Protein AF-A0A9X7P5N0-F1 (afdb_monomer_lite)

Secondary structure (DSSP, 8-state):
-HHHHHHHHHHHHHHHHHHH---HHHHHHHHHHHHHHHHHHHT-----------------

Foldseek 3Di:
DVLVVVLVVLVVVLVVLVVPPPDPVVSVVSNVVSVVVSCVSVVNPPPPPPPPPPDDDDDD

Sequence (60 aa):
MLRQKLIALLKECCWLLEKTVEGPRELRQMQEQVARKIAELEGGKQVQANFEVSEGKKVA

pLDDT: mean 80.67, std 20.6, range [41.41, 96.56]

Organism: NCBI:txid1266720

Structure (mmCIF, N/CA/C/O backbone):
data_AF-A0A9X7P5N0-F1
#
_entry.id   AF-A0A9X7P5N0-F1
#
loop_
_atom_site.group_PDB
_atom_site.id
_atom_site.type_symbol
_atom_site.label_atom_id
_atom_site.label_alt_id
_atom_site.label_comp_id
_atom_site.label_asym_id
_atom_site.label_entity_id
_atom_site.label_seq_id
_atom_site.pdbx_PDB_ins_code
_atom_site.Cartn_x
_atom_site.Cartn_y
_atom_site.Cartn_z
_atom_site.occupancy
_atom_site.B_iso_or_equiv
_atom_site.auth_seq_id
_atom_site.auth_comp_id
_atom_site.auth_asym_id
_atom_site.auth_atom_id
_atom_site.pdbx_PDB_model_num
ATOM 1 N N . MET A 1 1 ? -11.929 9.844 15.066 1.00 77.19 1 MET A N 1
ATOM 2 C CA . MET A 1 1 ? -12.152 10.365 13.695 1.00 77.19 1 MET A CA 1
ATOM 3 C C . MET A 1 1 ? -10.885 10.394 12.839 1.00 77.19 1 MET A C 1
ATOM 5 O O . MET A 1 1 ? -10.932 9.874 11.736 1.00 77.19 1 MET A O 1
ATOM 9 N N . LEU A 1 2 ? -9.761 10.945 13.319 1.00 89.62 2 LEU A N 1
ATOM 10 C CA . LEU A 1 2 ? -8.518 11.066 12.532 1.00 89.62 2 LEU A CA 1
ATOM 11 C C . LEU A 1 2 ? -8.003 9.730 11.961 1.00 89.62 2 LEU A C 1
ATOM 13 O O . LEU A 1 2 ? -7.697 9.644 10.780 1.00 89.62 2 LEU A O 1
ATOM 17 N N . ARG A 1 3 ? -8.002 8.671 12.780 1.00 89.44 3 ARG A N 1
ATOM 18 C CA . ARG A 1 3 ? -7.614 7.304 12.390 1.00 89.44 3 ARG A CA 1
ATOM 19 C C . ARG A 1 3 ? -8.376 6.781 11.165 1.00 89.44 3 ARG A C 1
ATOM 21 O O . ARG A 1 3 ? -7.768 6.256 10.246 1.00 89.44 3 ARG A O 1
ATOM 28 N N . GLN A 1 4 ? -9.693 6.983 11.132 1.00 91.31 4 GLN A N 1
ATOM 29 C CA . GLN A 1 4 ? -10.540 6.547 10.016 1.00 91.31 4 GLN A CA 1
ATOM 30 C C . GLN A 1 4 ? -10.286 7.370 8.745 1.00 91.31 4 GLN A C 1
ATOM 32 O O . GLN A 1 4 ? -10.253 6.816 7.652 1.00 91.31 4 GLN A O 1
ATOM 37 N N . LYS A 1 5 ? -10.022 8.677 8.888 1.00 94.19 5 LYS A N 1
ATOM 38 C CA . LYS A 1 5 ? -9.613 9.533 7.761 1.00 94.19 5 LYS A CA 1
ATOM 39 C C . LYS A 1 5 ? -8.265 9.100 7.174 1.00 94.19 5 LYS A C 1
ATOM 41 O O . LYS A 1 5 ? -8.116 9.068 5.961 1.00 94.19 5 LYS A O 1
ATOM 46 N N . LEU A 1 6 ? -7.309 8.723 8.024 1.00 93.62 6 LEU A N 1
ATOM 47 C CA . LEU A 1 6 ? -6.005 8.224 7.583 1.00 93.62 6 LEU A CA 1
ATOM 48 C C . LEU A 1 6 ? -6.121 6.884 6.843 1.00 93.62 6 LEU A C 1
ATOM 50 O O . LEU A 1 6 ? -5.494 6.706 5.805 1.00 93.62 6 LEU A O 1
ATOM 54 N N . ILE A 1 7 ? -6.955 5.965 7.340 1.00 94.12 7 ILE A N 1
ATOM 55 C CA . ILE A 1 7 ? -7.233 4.691 6.659 1.00 94.12 7 ILE A CA 1
ATOM 56 C C . ILE A 1 7 ? -7.863 4.932 5.281 1.00 94.12 7 ILE A C 1
ATOM 58 O O . ILE A 1 7 ? -7.476 4.278 4.317 1.00 94.12 7 ILE A O 1
ATOM 62 N N . ALA A 1 8 ? -8.804 5.875 5.170 1.00 94.69 8 ALA A N 1
ATOM 63 C CA . ALA A 1 8 ? -9.415 6.227 3.890 1.00 94.69 8 ALA A CA 1
ATOM 64 C C . ALA A 1 8 ? -8.375 6.747 2.880 1.00 94.69 8 ALA A C 1
ATOM 66 O O . ALA A 1 8 ? -8.309 6.235 1.766 1.00 94.69 8 ALA A O 1
ATOM 67 N N . LEU A 1 9 ? -7.497 7.666 3.300 1.00 95.88 9 LEU A N 1
ATOM 68 C CA . LEU A 1 9 ? -6.413 8.181 2.453 1.00 95.88 9 LEU A CA 1
ATOM 69 C C . LEU A 1 9 ? -5.452 7.075 1.994 1.00 95.88 9 LEU A C 1
ATOM 71 O O . LEU A 1 9 ? -5.077 7.021 0.828 1.00 95.88 9 LEU A O 1
ATOM 75 N N . LEU A 1 10 ? -5.082 6.151 2.886 1.00 95.00 10 LEU A N 1
ATOM 76 C CA . LEU A 1 10 ? -4.221 5.019 2.527 1.00 95.00 10 LEU A CA 1
ATOM 77 C C . LEU A 1 10 ? -4.878 4.088 1.499 1.00 95.00 10 LEU A C 1
ATOM 79 O O . LEU A 1 10 ? -4.190 3.567 0.626 1.00 95.00 10 LEU A O 1
ATOM 83 N N . LYS A 1 11 ? -6.201 3.899 1.556 1.00 93.00 11 LYS A N 1
ATOM 84 C CA . LYS A 1 11 ? -6.933 3.120 0.544 1.00 93.00 11 LYS A CA 1
ATOM 85 C C . LYS A 1 11 ? -6.910 3.802 -0.827 1.00 93.00 11 LYS A C 1
ATOM 87 O O . LYS A 1 11 ? -6.747 3.115 -1.832 1.00 93.00 11 LYS A O 1
ATOM 92 N N . GLU A 1 12 ? -6.998 5.131 -0.877 1.00 95.25 12 GLU A N 1
ATOM 93 C CA . GLU A 1 12 ? -6.856 5.901 -2.123 1.00 95.25 12 GLU A CA 1
ATOM 94 C C . GLU A 1 12 ? -5.438 5.801 -2.712 1.00 95.25 12 GLU A C 1
ATOM 96 O O . GLU A 1 12 ? -5.278 5.739 -3.934 1.00 95.25 12 GLU A O 1
ATOM 101 N N . CYS A 1 13 ? -4.403 5.696 -1.869 1.00 94.12 13 CYS A N 1
ATOM 102 C CA . CYS A 1 13 ? -3.027 5.508 -2.334 1.00 94.12 13 CYS A CA 1
ATOM 103 C C . CYS A 1 13 ? -2.852 4.242 -3.183 1.00 94.12 13 CYS A C 1
ATOM 105 O O . CYS A 1 13 ? -2.083 4.281 -4.138 1.00 94.12 13 CYS A O 1
ATOM 107 N N . CYS A 1 14 ? -3.564 3.145 -2.901 1.00 90.44 14 CYS A N 1
ATOM 108 C CA . CYS A 1 14 ? -3.465 1.925 -3.713 1.00 90.44 14 CYS A CA 1
ATOM 109 C C . CYS A 1 14 ? -3.819 2.172 -5.184 1.00 90.44 14 CYS A C 1
ATOM 111 O O . CYS A 1 14 ? -3.116 1.686 -6.067 1.00 90.44 14 CYS A O 1
ATOM 113 N N . TRP A 1 15 ? -4.858 2.970 -5.444 1.00 92.50 15 TRP A N 1
ATOM 114 C CA . TRP A 1 15 ? -5.247 3.342 -6.804 1.00 92.50 15 TRP A CA 1
ATOM 115 C C . TRP A 1 15 ? -4.205 4.251 -7.465 1.00 92.50 15 TRP A C 1
ATOM 117 O O . TRP A 1 15 ? -3.876 4.071 -8.635 1.00 92.50 15 TRP A O 1
ATOM 127 N N . LEU A 1 16 ? -3.634 5.200 -6.717 1.00 95.44 16 LEU A N 1
ATOM 128 C CA . LEU A 1 16 ? -2.562 6.060 -7.228 1.00 95.44 16 LEU A CA 1
ATOM 129 C C . LEU A 1 16 ? -1.316 5.254 -7.612 1.00 95.44 16 LEU A C 1
ATOM 131 O O . LEU A 1 16 ? -0.711 5.530 -8.648 1.00 95.44 16 LEU A O 1
ATOM 135 N N . LEU A 1 17 ? -0.953 4.240 -6.822 1.00 95.50 17 LEU A N 1
ATOM 136 C CA 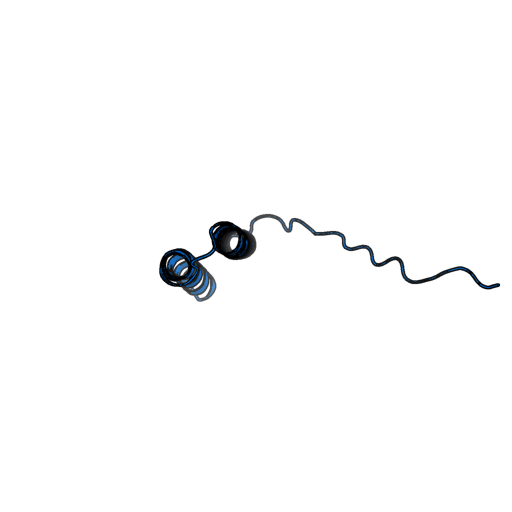. LEU A 1 17 ? 0.173 3.354 -7.123 1.00 95.50 17 LEU A CA 1
ATOM 137 C C . LEU A 1 17 ? -0.030 2.627 -8.457 1.00 95.50 17 LEU A C 1
ATOM 139 O O . LEU A 1 17 ? 0.884 2.604 -9.272 1.00 95.50 17 LEU A O 1
ATOM 143 N N . GLU A 1 18 ? -1.237 2.131 -8.739 1.00 93.88 18 GLU A N 1
ATOM 144 C CA . GLU A 1 18 ? -1.561 1.484 -10.023 1.00 93.88 18 GLU A CA 1
ATOM 145 C C . GLU A 1 18 ? -1.424 2.416 -11.237 1.00 93.88 18 GLU A C 1
ATOM 147 O O . GLU A 1 18 ? -1.254 1.944 -12.359 1.00 93.88 18 GLU A O 1
ATOM 152 N N . LYS A 1 19 ? -1.528 3.736 -11.040 1.00 94.56 19 LYS A N 1
ATOM 153 C CA . LYS A 1 19 ? -1.403 4.737 -12.113 1.00 94.56 19 LYS A CA 1
ATOM 154 C C . LYS A 1 19 ? 0.005 5.283 -12.293 1.00 94.56 19 LYS A C 1
ATOM 156 O O . LYS A 1 19 ? 0.287 5.859 -13.338 1.00 94.56 19 LYS A O 1
ATOM 161 N N . THR A 1 20 ? 0.851 5.156 -11.278 1.00 95.81 20 THR A N 1
ATOM 162 C CA . THR A 1 20 ? 2.152 5.838 -11.217 1.00 95.81 20 THR A CA 1
ATOM 163 C C . THR A 1 20 ? 3.335 4.883 -11.200 1.00 95.81 20 THR A C 1
ATOM 165 O O . THR A 1 20 ? 4.436 5.285 -11.563 1.00 95.81 20 THR A O 1
ATOM 168 N N . VAL A 1 21 ? 3.126 3.627 -10.803 1.00 95.12 21 VAL A N 1
ATOM 169 C CA . VAL A 1 21 ? 4.176 2.615 -10.729 1.00 95.12 21 VAL A CA 1
ATOM 170 C C . VAL A 1 21 ? 4.056 1.679 -11.924 1.00 95.12 21 VAL A C 1
ATOM 172 O O . VAL A 1 21 ? 3.114 0.901 -12.034 1.00 95.12 21 VAL A O 1
ATOM 175 N N . GLU A 1 22 ? 5.038 1.745 -12.818 1.00 93.50 22 GLU A N 1
ATOM 176 C CA . GLU A 1 22 ? 5.079 0.929 -14.038 1.00 93.50 22 GLU A CA 1
ATOM 177 C C . GLU A 1 22 ? 5.548 -0.510 -13.762 1.00 93.50 22 GLU A C 1
ATOM 179 O O . GLU A 1 22 ? 5.167 -1.453 -14.457 1.00 93.50 22 GLU A O 1
ATOM 184 N N . GLY A 1 23 ? 6.378 -0.686 -12.730 1.00 95.12 23 GLY A N 1
ATOM 185 C CA . GLY A 1 23 ? 6.970 -1.967 -12.362 1.00 95.12 23 GLY A CA 1
ATOM 186 C C . GLY A 1 23 ? 5.998 -2.852 -11.573 1.00 95.12 23 GLY A C 1
ATOM 187 O O . GLY A 1 23 ? 5.583 -2.470 -10.477 1.00 95.12 23 GLY A O 1
ATOM 188 N N . PRO A 1 24 ? 5.646 -4.064 -12.049 1.00 92.44 24 PRO A N 1
ATOM 189 C CA . PRO A 1 24 ? 4.679 -4.922 -11.360 1.00 92.44 24 PRO A CA 1
ATOM 190 C C . PRO A 1 24 ? 5.186 -5.415 -9.997 1.00 92.44 24 PRO A C 1
ATOM 192 O O . PRO A 1 24 ? 4.392 -5.685 -9.092 1.00 92.44 24 PRO A O 1
ATOM 195 N N . ARG A 1 25 ? 6.508 -5.537 -9.831 1.00 95.56 25 ARG A N 1
ATOM 196 C CA . ARG A 1 25 ? 7.130 -5.950 -8.569 1.00 95.56 25 ARG A CA 1
ATOM 197 C C . ARG A 1 25 ? 7.100 -4.814 -7.551 1.00 95.56 25 ARG A C 1
ATOM 199 O O . ARG A 1 25 ? 6.698 -5.031 -6.411 1.00 95.56 25 ARG A O 1
ATOM 206 N N . GLU A 1 26 ? 7.497 -3.625 -7.9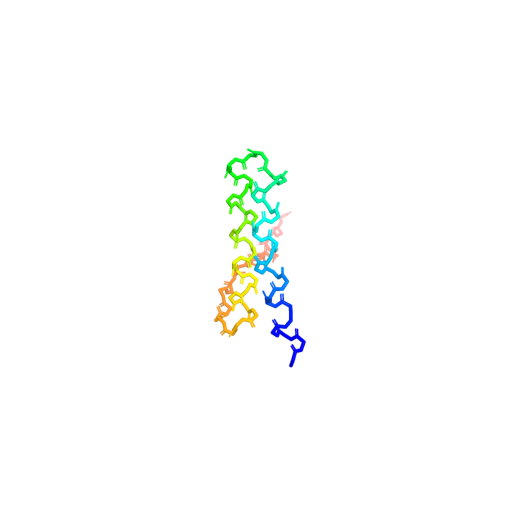75 1.00 94.88 26 GLU A N 1
ATOM 207 C CA . GLU A 1 26 ? 7.516 -2.398 -7.186 1.00 94.88 26 GLU A CA 1
ATOM 208 C C . GLU A 1 26 ? 6.094 -2.031 -6.750 1.00 94.88 26 GLU A C 1
ATOM 210 O O . GLU A 1 26 ? 5.857 -1.783 -5.569 1.00 94.88 26 GLU A O 1
ATOM 215 N N . LEU A 1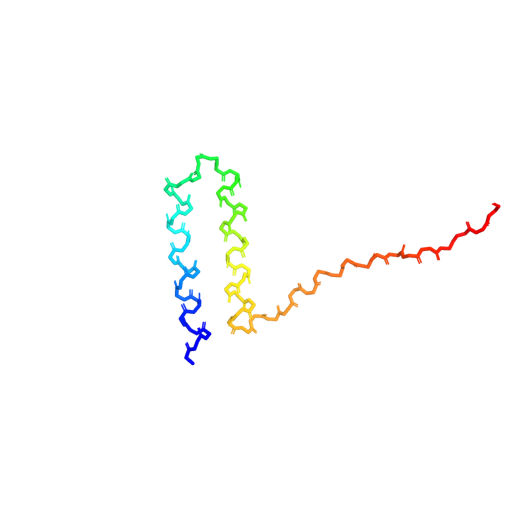 27 ? 5.125 -2.118 -7.670 1.00 96.38 27 LEU A N 1
ATOM 216 C CA . LEU A 1 27 ? 3.706 -1.900 -7.391 1.00 96.38 27 LEU A CA 1
ATOM 217 C C . LEU A 1 27 ? 3.218 -2.828 -6.278 1.00 96.38 27 LEU A C 1
ATOM 219 O O . LEU A 1 27 ? 2.652 -2.362 -5.289 1.00 96.38 27 LEU A O 1
ATOM 223 N N . ARG A 1 28 ? 3.494 -4.134 -6.397 1.00 95.25 28 ARG A N 1
ATOM 224 C CA . ARG A 1 28 ? 3.100 -5.116 -5.381 1.00 95.25 28 ARG A CA 1
ATOM 225 C C . ARG A 1 28 ? 3.738 -4.809 -4.025 1.00 95.25 28 ARG A C 1
ATOM 227 O O . ARG A 1 28 ? 3.041 -4.827 -3.015 1.00 95.25 28 ARG A O 1
ATOM 234 N N . GLN A 1 29 ? 5.033 -4.497 -3.988 1.00 95.88 29 GLN A N 1
ATOM 235 C CA . GLN A 1 29 ? 5.730 -4.167 -2.741 1.00 95.88 29 GLN A CA 1
ATOM 236 C C . GLN A 1 29 ? 5.133 -2.933 -2.054 1.00 95.88 29 GLN A C 1
ATOM 238 O O . GLN A 1 29 ? 4.930 -2.940 -0.839 1.00 95.88 29 GLN A O 1
ATOM 243 N N . MET A 1 30 ? 4.815 -1.888 -2.818 1.00 96.56 30 MET A N 1
ATOM 244 C CA . MET A 1 30 ? 4.217 -0.666 -2.278 1.00 96.56 30 MET A CA 1
ATOM 245 C C . MET A 1 30 ? 2.777 -0.904 -1.803 1.00 96.56 30 MET A C 1
ATOM 247 O O . MET A 1 30 ? 2.413 -0.462 -0.714 1.00 96.56 30 MET A O 1
ATOM 251 N N . GLN A 1 31 ? 1.976 -1.667 -2.552 1.00 96.12 31 GLN A N 1
ATOM 252 C CA . GLN A 1 31 ? 0.627 -2.065 -2.134 1.00 96.12 31 GLN A CA 1
ATOM 253 C C . GLN A 1 31 ? 0.648 -2.906 -0.846 1.00 96.12 31 GLN A C 1
ATOM 255 O O . GLN A 1 31 ? -0.156 -2.670 0.057 1.00 96.12 31 GLN A O 1
ATOM 260 N N . GLU A 1 32 ? 1.593 -3.839 -0.705 1.00 95.81 32 GLU A N 1
ATOM 261 C CA . GLU A 1 32 ? 1.773 -4.628 0.520 1.00 95.81 32 GLU A CA 1
ATOM 262 C C . GLU A 1 32 ? 2.133 -3.752 1.728 1.00 95.81 32 GLU A C 1
ATOM 264 O O . GLU A 1 32 ? 1.616 -3.976 2.824 1.00 95.81 32 GLU A O 1
ATOM 269 N N . GLN A 1 33 ? 2.987 -2.739 1.553 1.00 95.56 33 GLN A N 1
ATOM 270 C CA . GLN A 1 33 ? 3.316 -1.792 2.624 1.00 95.56 33 GLN A CA 1
ATOM 271 C C . GLN A 1 33 ? 2.091 -0.988 3.072 1.00 95.56 33 GLN A C 1
ATOM 273 O O . GLN A 1 33 ? 1.847 -0.858 4.274 1.00 95.56 33 GLN A O 1
ATOM 278 N N . VAL A 1 34 ? 1.293 -0.491 2.123 1.00 95.62 34 VAL A N 1
ATOM 279 C CA . VAL A 1 34 ? 0.049 0.234 2.418 1.00 95.62 34 VAL A CA 1
ATOM 280 C C . VAL A 1 34 ? -0.940 -0.671 3.156 1.00 95.62 34 VAL A C 1
ATOM 282 O O . VAL A 1 34 ? -1.493 -0.267 4.180 1.00 95.62 34 VAL A O 1
ATOM 285 N N . ALA A 1 35 ? -1.108 -1.918 2.709 1.00 93.69 35 ALA A N 1
ATOM 286 C CA . ALA A 1 35 ? -1.983 -2.894 3.355 1.00 93.69 35 ALA A CA 1
ATOM 287 C C . ALA A 1 35 ? -1.547 -3.211 4.796 1.00 93.69 35 ALA A C 1
ATOM 289 O O . ALA A 1 35 ? -2.384 -3.227 5.700 1.00 93.69 35 ALA A O 1
ATOM 290 N N . ARG A 1 36 ? -0.241 -3.394 5.041 1.00 94.06 36 ARG A N 1
A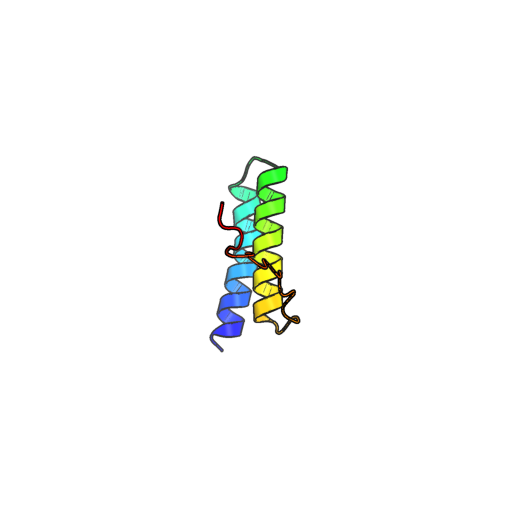TOM 291 C CA . ARG A 1 36 ? 0.306 -3.577 6.400 1.00 94.06 36 ARG A CA 1
ATOM 292 C C . ARG A 1 36 ? 0.004 -2.374 7.289 1.00 94.06 36 ARG A C 1
ATOM 294 O O . ARG A 1 36 ? -0.479 -2.551 8.404 1.00 94.06 36 ARG A O 1
ATOM 301 N N . LYS A 1 37 ? 0.196 -1.158 6.771 1.00 93.25 37 LYS A N 1
ATOM 302 C CA . LYS A 1 37 ? -0.066 0.076 7.519 1.00 93.25 37 LYS A CA 1
ATOM 303 C C . LYS A 1 37 ? -1.542 0.242 7.868 1.00 93.25 37 LYS A C 1
ATOM 305 O O . LYS A 1 37 ? -1.860 0.665 8.977 1.00 93.25 37 LYS A O 1
ATOM 310 N N . ILE A 1 38 ? -2.440 -0.109 6.947 1.00 94.25 38 ILE A N 1
ATOM 311 C CA . ILE A 1 38 ? -3.885 -0.135 7.202 1.00 94.25 38 ILE A CA 1
ATOM 312 C C . ILE A 1 38 ? -4.202 -1.154 8.297 1.00 94.25 38 ILE A C 1
ATOM 314 O O . ILE A 1 38 ? -4.895 -0.800 9.242 1.00 94.25 38 ILE A O 1
ATOM 318 N N . ALA A 1 39 ? -3.648 -2.368 8.230 1.00 92.50 39 ALA A N 1
ATOM 319 C CA . ALA A 1 39 ? -3.872 -3.394 9.245 1.00 92.50 39 ALA A CA 1
ATOM 320 C C . ALA A 1 39 ? -3.389 -2.950 10.638 1.00 92.50 39 ALA A C 1
ATOM 322 O O . ALA A 1 39 ? -4.147 -3.051 11.601 1.00 92.50 39 ALA A O 1
ATOM 323 N N . GLU A 1 40 ? -2.183 -2.379 10.753 1.00 92.06 40 GLU A N 1
ATOM 324 C CA . GLU A 1 40 ? -1.678 -1.771 11.997 1.00 92.06 40 GLU A CA 1
ATOM 325 C C . GLU A 1 40 ? -2.648 -0.699 12.520 1.00 92.06 40 GLU A C 1
ATOM 327 O O . GLU A 1 40 ? -3.035 -0.690 13.692 1.00 92.06 40 GLU A O 1
ATOM 332 N N . LEU A 1 41 ? -3.100 0.183 11.624 1.00 91.00 41 LEU A N 1
ATOM 333 C CA . LEU A 1 41 ? -4.073 1.221 11.931 1.00 91.00 41 LEU A CA 1
ATOM 334 C C . LEU A 1 41 ? -5.476 0.682 12.170 1.00 91.00 41 LEU A C 1
ATOM 336 O O . LEU A 1 41 ? -6.264 1.413 12.736 1.00 91.00 41 LEU A O 1
ATOM 340 N N . GLU A 1 42 ? -5.847 -0.538 11.815 1.00 90.50 42 GLU A N 1
ATOM 341 C CA . GLU A 1 42 ? -7.151 -1.139 12.135 1.00 90.50 42 GLU A CA 1
ATOM 342 C C . GLU A 1 42 ? -7.102 -1.928 13.454 1.00 90.50 42 GLU A C 1
ATOM 344 O O . GLU A 1 42 ? -8.136 -2.296 14.002 1.00 90.50 42 GLU A O 1
ATOM 349 N N . GLY A 1 43 ? -5.924 -2.021 14.083 1.00 82.81 43 GLY A N 1
ATOM 350 C CA . GLY A 1 43 ? -5.718 -2.785 15.315 1.00 82.81 43 GLY A CA 1
ATOM 351 C C . GLY A 1 43 ? -5.349 -4.240 15.039 1.00 82.81 43 GLY A C 1
ATOM 352 O O . GLY A 1 43 ? -5.391 -5.067 15.948 1.00 82.81 43 GLY A O 1
ATOM 353 N N . GLY A 1 44 ? -4.970 -4.547 13.795 1.00 64.75 44 GLY A N 1
ATOM 354 C CA . GLY A 1 44 ? -4.277 -5.767 13.431 1.00 64.75 44 GLY A CA 1
ATOM 355 C C . GLY A 1 44 ? -3.019 -5.892 14.278 1.00 64.75 44 GLY A C 1
ATOM 356 O O . GLY A 1 44 ? -2.150 -5.021 14.267 1.00 64.75 44 GLY A O 1
ATOM 357 N N . LYS A 1 45 ? -2.988 -6.967 15.067 1.00 51.09 45 LYS A N 1
ATOM 358 C CA . LYS A 1 45 ? -1.884 -7.413 15.921 1.00 51.09 45 LYS A CA 1
ATOM 359 C C . LYS A 1 45 ? -0.545 -7.074 15.259 1.00 51.09 45 LYS A C 1
ATOM 361 O O . LYS A 1 45 ? -0.321 -7.502 14.129 1.00 51.09 45 LYS A O 1
ATOM 366 N N . GLN A 1 46 ? 0.313 -6.323 15.958 1.00 50.59 46 GLN A N 1
ATOM 367 C CA . GLN A 1 46 ? 1.707 -6.122 15.561 1.00 50.59 46 GLN A CA 1
ATOM 368 C C . GLN A 1 46 ? 2.275 -7.472 15.114 1.00 50.59 46 GLN A C 1
ATOM 370 O O . GLN A 1 46 ? 2.484 -8.361 15.941 1.00 50.59 46 GLN A O 1
ATOM 375 N N . VAL A 1 47 ? 2.531 -7.637 13.817 1.00 52.38 47 VAL A N 1
ATOM 376 C CA . VAL A 1 47 ? 3.539 -8.598 13.38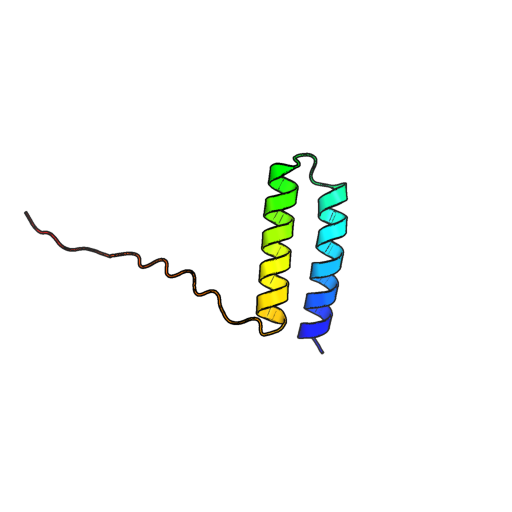4 1.00 52.38 47 VAL A CA 1
ATOM 377 C C . VAL A 1 47 ? 4.842 -7.917 13.753 1.00 52.38 47 VAL A C 1
ATOM 379 O O . VAL A 1 47 ? 5.392 -7.130 12.987 1.00 52.38 47 VAL A O 1
ATOM 382 N N . GLN A 1 48 ? 5.228 -8.123 15.009 1.00 41.81 48 GLN A N 1
ATOM 383 C CA . GLN A 1 48 ? 6.499 -7.727 15.575 1.00 41.81 48 GLN A CA 1
ATOM 384 C C . GLN A 1 48 ? 7.557 -8.391 14.693 1.00 41.81 48 GLN A C 1
ATOM 386 O O . GLN A 1 48 ? 7.839 -9.582 14.806 1.00 41.81 48 GLN A O 1
ATOM 391 N N . ALA A 1 49 ? 8.058 -7.649 13.708 1.00 49.16 49 ALA A N 1
ATOM 392 C CA . ALA A 1 49 ? 9.261 -8.032 13.005 1.00 49.16 49 ALA A CA 1
ATOM 393 C C . ALA A 1 49 ? 10.379 -7.881 14.037 1.00 49.16 49 ALA A C 1
ATOM 395 O O . ALA A 1 49 ? 10.921 -6.792 14.216 1.00 49.16 49 ALA A O 1
ATOM 396 N N . ASN A 1 50 ? 10.642 -8.957 14.781 1.00 42.28 50 ASN A N 1
ATOM 397 C CA . ASN A 1 50 ? 11.811 -9.084 15.634 1.00 42.28 50 ASN A CA 1
ATOM 398 C C . ASN A 1 50 ? 13.039 -9.005 14.729 1.00 42.28 50 ASN A C 1
ATOM 400 O O . ASN A 1 50 ? 13.541 -10.014 14.243 1.00 42.28 50 ASN A O 1
ATOM 404 N N . PHE A 1 51 ? 13.508 -7.790 14.475 1.00 43.03 51 PHE A N 1
ATOM 405 C CA . PHE A 1 51 ? 14.889 -7.561 14.107 1.00 43.03 51 PHE A CA 1
ATOM 406 C C . PHE A 1 51 ? 15.654 -7.454 15.427 1.00 43.03 51 PHE A C 1
ATOM 408 O O . PHE A 1 51 ? 15.921 -6.365 15.928 1.00 43.03 51 P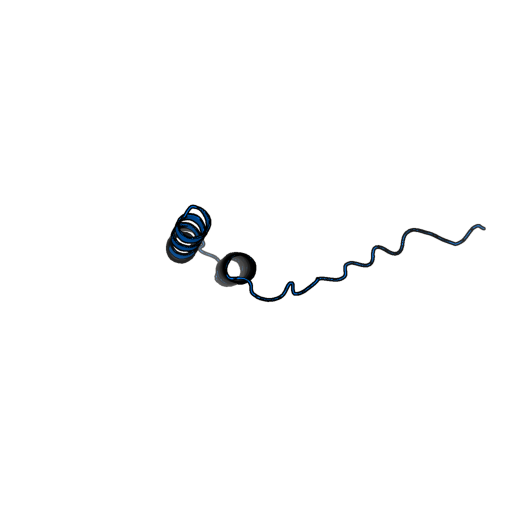HE A O 1
ATOM 415 N N . GLU A 1 52 ? 15.930 -8.608 16.043 1.00 41.41 52 GLU A N 1
ATOM 416 C CA . GLU A 1 52 ? 16.983 -8.704 17.052 1.00 41.41 52 GLU A CA 1
ATOM 417 C C . GLU A 1 52 ? 18.304 -8.367 16.352 1.00 41.41 52 GLU A C 1
ATOM 419 O O . GLU A 1 52 ? 18.963 -9.217 15.756 1.00 41.41 52 GLU A O 1
ATOM 424 N N . VAL A 1 53 ? 18.682 -7.089 16.391 1.00 43.75 53 VAL A N 1
ATOM 425 C CA . VAL A 1 53 ? 20.072 -6.686 16.211 1.00 43.75 53 VAL A CA 1
ATOM 426 C C . VAL A 1 53 ? 20.814 -7.229 17.426 1.00 43.75 53 VAL A C 1
ATOM 428 O O . VAL A 1 53 ? 20.763 -6.657 18.511 1.00 43.75 53 VAL A O 1
ATOM 431 N N . SER A 1 54 ? 21.469 -8.376 17.255 1.00 46.62 54 SER A N 1
ATOM 432 C CA . SER A 1 54 ? 22.484 -8.841 18.195 1.00 46.62 54 SER A CA 1
ATOM 433 C C . SER A 1 54 ? 23.678 -7.887 18.130 1.00 46.62 54 SER A C 1
ATOM 435 O O . SER A 1 54 ? 24.603 -8.077 17.340 1.00 46.62 54 SER A O 1
ATOM 437 N N . GLU A 1 55 ? 23.658 -6.841 18.955 1.00 49.06 55 GLU A N 1
ATOM 438 C CA . GLU A 1 55 ? 24.866 -6.109 19.314 1.00 49.06 55 GLU A CA 1
ATOM 439 C C . GLU A 1 55 ? 25.767 -7.006 20.179 1.00 49.06 55 GLU A C 1
ATOM 441 O O . GLU A 1 55 ? 25.463 -7.328 21.323 1.00 49.06 55 GLU A O 1
ATOM 446 N N . GLY A 1 56 ? 26.892 -7.406 19.584 1.00 50.44 56 GLY A N 1
ATOM 447 C CA . GLY A 1 56 ? 28.211 -7.411 20.215 1.00 50.44 56 GLY A CA 1
ATOM 448 C C . GLY A 1 56 ? 28.484 -8.376 21.371 1.00 50.44 56 GLY A C 1
ATOM 449 O O . GLY A 1 56 ? 28.224 -8.050 22.523 1.00 50.44 56 GLY A O 1
ATOM 450 N N . LYS A 1 57 ? 29.238 -9.456 21.090 1.00 50.41 57 LYS A N 1
ATOM 451 C CA . LYS A 1 57 ? 30.369 -9.888 21.942 1.00 50.41 57 LYS A CA 1
ATOM 452 C C . LYS A 1 57 ? 31.260 -10.933 21.255 1.00 50.41 57 LYS A C 1
ATOM 454 O O . LYS A 1 57 ? 30.922 -12.112 21.250 1.00 50.41 57 LYS A O 1
ATOM 459 N N . LYS A 1 58 ? 32.466 -10.548 20.824 1.00 44.09 58 LYS A N 1
ATOM 460 C CA . LYS A 1 58 ? 33.677 -11.277 21.243 1.00 44.09 58 LYS A CA 1
ATOM 461 C C . LYS A 1 58 ? 34.949 -10.476 20.992 1.00 44.09 58 LYS A C 1
ATOM 463 O O . LYS A 1 58 ? 35.300 -10.149 19.868 1.00 44.09 58 LYS A O 1
ATOM 468 N N . VAL A 1 59 ? 35.588 -10.199 22.117 1.00 48.72 59 VAL A N 1
ATOM 469 C CA . VAL A 1 59 ? 36.961 -9.749 22.296 1.00 48.72 59 VAL A CA 1
ATOM 470 C C . VAL A 1 59 ? 37.908 -10.812 21.731 1.00 48.72 59 VAL A C 1
ATOM 472 O O . VAL A 1 59 ? 37.729 -11.994 22.044 1.00 48.72 59 VAL A O 1
ATOM 475 N N . ALA A 1 60 ? 38.895 -10.387 20.947 1.00 57.28 60 ALA A N 1
ATOM 476 C CA . ALA A 1 60 ? 40.178 -11.056 20.757 1.00 57.28 60 ALA A CA 1
ATOM 477 C C . ALA A 1 60 ? 41.236 -9.982 20.489 1.00 57.28 60 ALA A C 1
ATOM 479 O O . ALA A 1 60 ? 40.934 -9.077 19.679 1.00 57.28 60 ALA A O 1
#

Radius of gyration: 17.09 Å; chains: 1; bounding box: 52×22×36 Å